Protein AF-A0A117M053-F1 (afdb_monomer_lite)

InterPro domains:
  IPR001789 Signal transduction response regulator, receiver domain [PF00072] (27-104)
  IPR001789 Signal transduction response regulator, receiver domain [PS50110] (26-104)
  IPR001789 Signal transduction response regulator, receiver domain [SM00448] (25-104)
  IPR011006 CheY-like superfamily [SSF52172] (26-103)
  IPR050595 Bacterial response regulator [PTHR44591] (23-103)

Radius of gyration: 13.18 Å; chains: 1; bounding box: 38×23×32 Å

pLDDT: mean 84.55, std 17.42, range [41.62, 97.94]

Foldseek 3Di:
DVVVVVVVVCLLVVVDDDDDDPQQAEEEEEALDVVVLVVVCVVVVVVRHHYDYDNDLVRCVVPDDPSHQEYEAEQDHDDDGRVNSVVVCVVVVNPRHYDYDDDD

Sequence (104 aa):
MLYICKEIGSIITGAQTNYNYDMEERILVVDDEKDICDILQFNLEQEGYIVDVAASAEEALAVLTDVHQLLILDVMMGGMSGFKMAETLRKNGNVIPIIFLTAK

Organism: NCBI:txid294710

Structure (mmCIF, N/CA/C/O backbone):
data_AF-A0A117M053-F1
#
_entry.id   AF-A0A117M053-F1
#
loop_
_atom_site.group_PDB
_atom_site.id
_atom_site.type_symbol
_atom_site.label_atom_id
_atom_site.label_alt_id
_atom_site.label_comp_id
_atom_site.label_asym_id
_atom_site.label_entity_id
_atom_site.label_seq_id
_atom_site.pdbx_PDB_ins_code
_atom_site.Cartn_x
_atom_site.Cartn_y
_atom_site.Cartn_z
_atom_site.occupancy
_atom_site.B_iso_or_equiv
_atom_site.auth_seq_id
_atom_site.auth_comp_id
_atom_site.auth_asym_id
_atom_site.auth_atom_id
_atom_site.pdbx_PDB_model_num
ATOM 1 N N . MET A 1 1 ? -1.070 9.382 12.915 1.00 55.62 1 MET A N 1
ATOM 2 C CA . MET A 1 1 ? -2.374 8.720 13.129 1.00 55.62 1 MET A CA 1
ATOM 3 C C . MET A 1 1 ? -3.565 9.634 12.860 1.00 55.62 1 MET A C 1
ATOM 5 O O . MET A 1 1 ? -4.033 9.592 11.738 1.00 55.62 1 MET A O 1
ATOM 9 N N . LEU A 1 2 ? -3.999 10.526 13.770 1.00 45.50 2 LEU A N 1
ATOM 10 C CA . LEU A 1 2 ? -5.233 11.326 13.574 1.00 45.50 2 LEU A CA 1
ATOM 11 C C . LEU A 1 2 ? -5.302 12.146 12.269 1.00 45.50 2 LEU A C 1
ATOM 13 O O . LEU A 1 2 ? -6.386 12.349 11.732 1.00 45.50 2 LEU A O 1
ATOM 17 N N . TYR A 1 3 ? -4.165 12.633 11.766 1.00 56.56 3 TYR A N 1
ATOM 18 C CA . TYR A 1 3 ? -4.117 13.356 10.489 1.00 56.56 3 TYR A CA 1
ATOM 19 C C . TYR A 1 3 ? -4.349 12.435 9.287 1.00 56.56 3 TYR A C 1
ATOM 21 O O . TYR A 1 3 ? -5.077 12.808 8.379 1.00 56.56 3 TYR A O 1
ATOM 29 N N . ILE A 1 4 ? -3.794 11.221 9.314 1.00 60.19 4 ILE A N 1
ATOM 30 C CA . ILE A 1 4 ? -3.921 10.255 8.218 1.00 60.19 4 ILE A CA 1
ATOM 31 C C . ILE A 1 4 ? -5.381 9.810 8.094 1.00 60.19 4 ILE A C 1
ATOM 33 O O . ILE A 1 4 ? -5.933 9.883 7.006 1.00 60.19 4 ILE A O 1
ATOM 37 N N . CYS A 1 5 ? -6.053 9.480 9.201 1.00 57.16 5 CYS A N 1
ATOM 38 C CA . CYS A 1 5 ? -7.458 9.057 9.160 1.00 57.16 5 CYS A CA 1
ATOM 39 C C . CYS A 1 5 ? -8.395 10.140 8.582 1.00 57.16 5 CYS A C 1
ATOM 41 O O . CYS A 1 5 ? -9.316 9.825 7.833 1.00 57.16 5 CYS A O 1
ATOM 43 N N . LYS A 1 6 ? -8.145 11.428 8.873 1.00 58.59 6 LYS A N 1
ATOM 44 C CA . LYS A 1 6 ? -8.923 12.543 8.295 1.00 58.59 6 LYS A CA 1
ATOM 45 C C . LYS A 1 6 ? -8.701 12.709 6.791 1.00 58.59 6 LYS A C 1
ATOM 47 O O . LYS A 1 6 ? -9.661 12.957 6.066 1.00 58.59 6 LYS A O 1
ATOM 52 N N . GLU A 1 7 ? -7.458 12.579 6.332 1.00 65.00 7 GLU A N 1
ATOM 53 C CA . GLU A 1 7 ? -7.131 12.642 4.903 1.00 65.00 7 GLU A CA 1
ATOM 54 C C . GLU A 1 7 ? -7.734 11.448 4.146 1.00 65.00 7 GLU A C 1
ATOM 56 O O . GLU A 1 7 ? -8.311 11.634 3.077 1.00 65.00 7 GLU A O 1
ATOM 61 N N . ILE A 1 8 ? -7.699 10.247 4.738 1.00 67.19 8 ILE A N 1
ATOM 62 C CA . ILE A 1 8 ? -8.303 9.027 4.181 1.00 67.19 8 ILE A CA 1
ATOM 63 C C . ILE A 1 8 ? -9.805 9.210 3.955 1.00 67.19 8 ILE A C 1
ATOM 65 O O . ILE A 1 8 ? -10.274 9.008 2.836 1.00 67.19 8 ILE A O 1
ATOM 69 N N . GLY A 1 9 ? -10.542 9.683 4.967 1.00 58.81 9 GLY A N 1
ATOM 70 C CA . GLY A 1 9 ? -11.981 9.918 4.832 1.00 58.81 9 GLY A CA 1
ATOM 71 C C . GLY A 1 9 ? -12.317 10.924 3.724 1.00 58.81 9 GLY A C 1
ATOM 72 O O . GLY A 1 9 ? -13.263 10.721 2.965 1.00 58.81 9 GLY A O 1
ATOM 73 N N . SER A 1 10 ? -11.510 11.980 3.568 1.00 62.12 10 SER A N 1
ATOM 74 C CA . SER A 1 10 ? -11.673 12.970 2.492 1.00 62.12 10 SER A CA 1
ATOM 75 C C . SER A 1 10 ? -11.377 12.388 1.102 1.00 62.12 10 SER A C 1
ATOM 77 O O . SER A 1 10 ? -12.093 12.685 0.147 1.00 62.12 10 SER A O 1
ATOM 79 N N . ILE A 1 11 ? -10.355 11.533 0.976 1.00 67.19 11 ILE A N 1
ATOM 80 C CA . ILE A 1 11 ? -9.965 10.889 -0.289 1.00 67.19 11 ILE A CA 1
ATOM 81 C C . ILE A 1 11 ? -11.013 9.865 -0.732 1.00 67.19 11 ILE A C 1
ATOM 83 O O . ILE A 1 11 ? -11.418 9.880 -1.896 1.00 67.19 11 ILE A O 1
ATOM 87 N N . ILE A 1 12 ? -11.483 9.019 0.187 1.00 65.88 12 ILE A N 1
ATOM 88 C CA . ILE A 1 12 ? -12.500 8.006 -0.112 1.00 65.88 12 ILE A CA 1
ATOM 89 C C . ILE A 1 12 ? -13.836 8.685 -0.443 1.00 65.88 12 ILE A C 1
ATOM 91 O O . ILE A 1 12 ? -14.441 8.386 -1.472 1.00 65.88 12 ILE A O 1
ATOM 95 N N . THR A 1 13 ? -14.245 9.694 0.335 1.00 61.12 13 THR A N 1
ATOM 96 C CA . THR A 1 13 ? -15.488 10.441 0.070 1.00 61.12 13 THR A CA 1
ATOM 97 C C . THR A 1 13 ? -15.392 11.294 -1.203 1.00 61.12 13 THR A C 1
ATOM 99 O O . THR A 1 13 ? -16.356 11.400 -1.954 1.00 61.12 13 THR A O 1
ATOM 102 N N . GLY A 1 14 ? -14.233 11.897 -1.487 1.00 52.53 14 GLY A N 1
ATOM 103 C CA . GLY A 1 14 ? -14.011 12.763 -2.650 1.00 52.53 14 GLY A CA 1
ATOM 104 C C . GLY A 1 14 ? -13.916 12.021 -3.987 1.00 52.53 14 GLY A C 1
ATOM 105 O O . GLY A 1 14 ? -14.164 12.618 -5.035 1.00 52.53 14 GLY A O 1
ATOM 106 N N . ALA A 1 15 ? -13.604 10.723 -3.964 1.00 55.59 15 ALA A N 1
ATOM 107 C CA . ALA A 1 15 ? -13.649 9.855 -5.140 1.00 55.59 15 ALA A CA 1
ATOM 108 C C . ALA A 1 15 ? -15.076 9.367 -5.481 1.00 55.59 15 ALA A C 1
ATOM 110 O O . ALA A 1 15 ? -15.294 8.849 -6.577 1.00 55.59 15 ALA A O 1
ATOM 111 N N . GLN A 1 16 ? -16.055 9.553 -4.584 1.00 48.53 16 GLN A N 1
ATOM 112 C CA . GLN A 1 16 ? -17.415 9.017 -4.698 1.00 48.53 16 GLN A CA 1
ATOM 113 C C . GLN A 1 16 ? -18.453 10.143 -4.864 1.00 48.53 16 GLN A C 1
ATOM 115 O O . GLN A 1 16 ? -18.698 10.946 -3.967 1.00 48.53 16 GLN A O 1
ATOM 120 N N . THR A 1 17 ? -19.138 10.189 -6.012 1.00 46.22 17 THR A N 1
ATOM 121 C CA . THR A 1 17 ? -20.380 10.971 -6.142 1.00 46.22 17 THR A CA 1
ATOM 122 C C . THR A 1 17 ? -21.558 10.087 -5.716 1.00 46.22 17 THR A C 1
ATOM 124 O O . THR A 1 17 ? -21.956 9.193 -6.449 1.00 46.22 17 THR A O 1
ATOM 127 N N . ASN A 1 18 ? -22.113 10.351 -4.526 1.00 53.09 18 ASN A N 1
ATOM 128 C CA . ASN A 1 18 ? -23.392 9.834 -4.004 1.00 53.09 18 ASN A CA 1
ATOM 129 C C . ASN A 1 18 ? -23.613 8.301 -4.035 1.00 53.09 18 ASN A C 1
ATOM 131 O O . ASN A 1 18 ? -24.376 7.859 -4.884 1.00 53.09 18 ASN A O 1
ATOM 135 N N . TYR A 1 19 ? -23.113 7.508 -3.072 1.00 44.53 19 TYR A N 1
ATOM 136 C CA . TYR A 1 19 ? -23.682 6.173 -2.767 1.00 44.53 19 TYR A CA 1
ATOM 137 C C . TYR A 1 19 ? -23.497 5.737 -1.298 1.00 44.53 19 TYR A C 1
ATOM 139 O O . TYR A 1 19 ? -22.690 6.297 -0.565 1.00 44.53 19 TYR A O 1
ATOM 147 N N . ASN A 1 20 ? -24.341 4.782 -0.888 1.00 41.62 20 ASN A N 1
ATOM 148 C CA . ASN A 1 20 ? -24.639 4.336 0.479 1.00 41.62 20 ASN A CA 1
ATOM 149 C C . ASN A 1 20 ? -23.455 3.721 1.256 1.00 41.62 20 ASN A C 1
ATOM 151 O O . ASN A 1 20 ? -22.601 3.039 0.697 1.00 41.62 20 ASN A O 1
ATOM 155 N N . TYR A 1 21 ? -23.504 3.928 2.573 1.00 46.91 21 TYR A N 1
ATOM 156 C CA . TYR A 1 21 ? -22.492 3.691 3.611 1.00 46.91 21 TYR A CA 1
ATOM 157 C C . TYR A 1 21 ? -22.351 2.209 4.039 1.00 46.91 21 TYR A C 1
ATOM 159 O O . TYR A 1 21 ? -22.452 1.915 5.223 1.00 46.91 21 TYR A O 1
ATOM 167 N N . ASP A 1 22 ? -22.177 1.275 3.095 1.00 47.34 22 ASP A N 1
ATOM 168 C CA . ASP A 1 22 ? -22.137 -0.178 3.397 1.00 47.34 22 ASP A CA 1
ATOM 169 C C . ASP A 1 22 ? -21.078 -0.983 2.606 1.00 47.34 22 ASP A C 1
ATOM 171 O O . ASP A 1 22 ? -21.126 -2.213 2.578 1.00 47.34 22 ASP A O 1
ATOM 175 N N . MET A 1 23 ? -20.104 -0.342 1.950 1.00 51.31 23 MET A N 1
ATOM 176 C CA . MET A 1 23 ? -18.923 -1.068 1.457 1.00 51.31 23 MET A CA 1
ATOM 177 C C . MET A 1 23 ? -17.832 -0.971 2.512 1.00 51.31 23 MET A C 1
ATOM 179 O O . MET A 1 23 ? -17.331 0.118 2.758 1.00 51.31 23 MET A O 1
ATOM 183 N N . GLU A 1 24 ? -17.474 -2.098 3.126 1.00 58.19 24 GLU A N 1
ATOM 184 C CA . GLU A 1 24 ? -16.319 -2.191 4.018 1.00 58.19 24 GLU A CA 1
ATOM 185 C C . GLU A 1 24 ? -15.092 -1.610 3.297 1.00 58.19 24 GLU A C 1
ATOM 187 O O . GLU A 1 24 ? -14.603 -2.161 2.306 1.00 58.19 24 GLU A O 1
ATOM 192 N N . GLU A 1 25 ? -14.655 -0.432 3.738 1.00 82.81 25 GLU A N 1
ATOM 193 C CA . GLU A 1 25 ? -13.605 0.333 3.078 1.00 82.81 25 GLU A CA 1
ATOM 194 C C . GLU A 1 25 ? -12.273 -0.399 3.275 1.00 82.81 25 GLU A C 1
ATOM 196 O O . GLU A 1 25 ? -11.638 -0.314 4.327 1.00 82.81 25 GLU A O 1
ATOM 201 N N . ARG A 1 26 ? -11.896 -1.207 2.273 1.00 94.44 26 ARG A N 1
ATOM 202 C CA . ARG A 1 26 ? -10.693 -2.038 2.309 1.00 94.44 26 ARG A CA 1
ATOM 203 C C . ARG A 1 26 ? -9.470 -1.250 1.846 1.00 94.44 26 ARG A C 1
ATOM 205 O O . ARG A 1 26 ? -9.434 -0.736 0.723 1.00 94.44 26 ARG A O 1
ATOM 212 N N . ILE A 1 27 ? -8.463 -1.185 2.707 1.00 96.00 27 ILE A N 1
ATOM 213 C CA . ILE A 1 27 ? -7.204 -0.467 2.509 1.00 96.00 27 ILE A CA 1
ATOM 214 C C . ILE A 1 27 ? -6.072 -1.489 2.414 1.00 96.00 27 ILE A C 1
ATOM 216 O O . ILE A 1 27 ? -6.012 -2.417 3.215 1.00 96.00 27 ILE A O 1
ATOM 220 N N . LEU A 1 28 ? -5.162 -1.306 1.457 1.00 97.69 28 LEU A N 1
ATOM 221 C CA . LEU A 1 28 ? -3.899 -2.044 1.422 1.00 97.69 28 LEU A CA 1
ATOM 222 C C . LEU A 1 28 ? -2.787 -1.161 1.991 1.00 97.69 28 LEU A C 1
ATOM 224 O O . LEU A 1 28 ? -2.539 -0.070 1.472 1.00 97.69 28 LEU A O 1
ATOM 228 N N . VAL A 1 29 ? -2.122 -1.627 3.044 1.00 97.56 29 VAL A N 1
ATOM 229 C CA . VAL A 1 29 ? -0.921 -0.998 3.610 1.00 97.56 29 VAL A CA 1
ATOM 230 C C . VAL A 1 29 ? 0.309 -1.740 3.102 1.00 97.56 29 VAL A C 1
ATOM 232 O O . VAL A 1 29 ? 0.363 -2.966 3.163 1.00 97.56 29 VAL A O 1
ATOM 235 N N . VAL A 1 30 ? 1.292 -1.001 2.592 1.00 97.12 30 VAL A N 1
ATOM 236 C CA . VAL A 1 30 ? 2.519 -1.560 2.024 1.00 97.12 30 VAL A CA 1
ATOM 237 C C . VAL A 1 30 ? 3.730 -0.863 2.624 1.00 97.12 30 VAL A C 1
ATOM 239 O O . VAL A 1 30 ? 3.948 0.322 2.368 1.00 97.12 30 VAL A O 1
ATOM 242 N N . ASP A 1 31 ? 4.493 -1.609 3.412 1.00 96.00 31 ASP A N 1
ATOM 243 C CA . ASP A 1 31 ? 5.695 -1.151 4.111 1.00 96.00 31 ASP A CA 1
ATOM 244 C C . ASP A 1 31 ? 6.548 -2.386 4.461 1.00 96.00 31 ASP A C 1
ATOM 246 O O . ASP A 1 31 ? 5.995 -3.408 4.874 1.00 96.00 31 ASP A O 1
ATOM 250 N N . ASP A 1 32 ? 7.870 -2.345 4.271 1.00 95.06 32 ASP A N 1
ATOM 251 C CA . ASP A 1 32 ? 8.753 -3.473 4.605 1.00 95.06 32 ASP A CA 1
ATOM 252 C C . ASP A 1 32 ? 9.080 -3.558 6.108 1.00 95.06 32 ASP A C 1
ATOM 254 O O . ASP A 1 32 ? 9.573 -4.586 6.590 1.00 95.06 32 ASP A O 1
ATOM 258 N N . GLU A 1 33 ? 8.730 -2.531 6.885 1.00 95.00 33 GLU A N 1
ATOM 259 C CA . GLU A 1 33 ? 8.798 -2.533 8.339 1.00 95.00 33 GLU A CA 1
ATOM 260 C C . GLU A 1 33 ? 7.504 -3.092 8.954 1.00 95.00 33 GLU A C 1
ATOM 262 O O . GLU A 1 33 ? 6.479 -2.415 9.092 1.00 95.00 33 GLU A O 1
ATOM 267 N N . LYS A 1 34 ? 7.563 -4.350 9.412 1.00 93.94 34 LYS A N 1
ATOM 268 C CA . LYS A 1 34 ? 6.417 -5.046 10.026 1.00 93.94 34 LYS A CA 1
ATOM 269 C C . LYS A 1 34 ? 5.762 -4.248 11.162 1.00 93.94 34 LYS A C 1
ATOM 271 O O . LYS A 1 34 ? 4.538 -4.216 11.257 1.00 93.94 34 LYS A O 1
ATOM 276 N N . ASP A 1 35 ? 6.560 -3.605 12.010 1.00 94.50 35 ASP A N 1
ATOM 277 C CA . ASP A 1 35 ? 6.045 -2.833 13.145 1.00 94.50 35 ASP A CA 1
ATOM 278 C C . ASP A 1 35 ? 5.179 -1.650 12.675 1.00 94.50 35 ASP A C 1
ATOM 280 O O . ASP A 1 35 ? 4.167 -1.335 13.305 1.00 94.50 35 ASP A O 1
ATOM 284 N N . ILE A 1 36 ? 5.526 -1.022 11.544 1.00 92.44 36 ILE A N 1
ATOM 285 C CA . ILE A 1 36 ? 4.732 0.057 10.943 1.00 92.44 36 ILE A CA 1
ATOM 286 C C . ILE A 1 36 ? 3.421 -0.503 10.387 1.00 92.44 36 ILE A C 1
ATOM 288 O O . ILE A 1 36 ? 2.358 0.057 10.674 1.00 92.44 36 ILE A O 1
ATOM 292 N N . CYS A 1 37 ? 3.475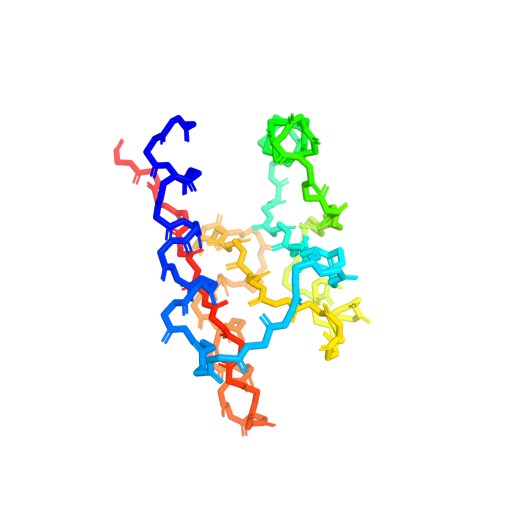 -1.625 9.663 1.00 95.00 37 CYS A N 1
ATOM 293 C CA . CYS A 1 37 ? 2.282 -2.318 9.173 1.00 95.00 37 CYS A CA 1
ATOM 294 C C . CYS A 1 37 ? 1.314 -2.665 10.311 1.00 95.00 37 CYS A C 1
ATOM 296 O O . CYS A 1 37 ? 0.139 -2.310 10.233 1.00 95.00 37 CYS A O 1
ATOM 298 N N . ASP A 1 38 ? 1.805 -3.287 11.387 1.00 94.94 38 ASP A N 1
ATOM 299 C CA . ASP A 1 38 ? 0.991 -3.696 12.538 1.00 94.94 38 ASP A CA 1
ATOM 300 C C . ASP A 1 38 ? 0.313 -2.483 13.202 1.00 94.94 38 ASP A C 1
ATOM 302 O O . ASP A 1 38 ? -0.872 -2.521 13.544 1.00 94.94 38 ASP A O 1
ATOM 306 N N . ILE A 1 39 ? 1.050 -1.378 13.368 1.00 94.88 39 ILE A N 1
ATOM 307 C CA . ILE A 1 39 ? 0.519 -0.141 13.947 1.00 94.88 39 ILE A CA 1
ATOM 308 C C . ILE A 1 39 ? -0.552 0.468 13.036 1.00 94.88 39 ILE A C 1
ATOM 310 O O . ILE A 1 39 ? -1.605 0.884 13.525 1.00 94.88 39 ILE A O 1
ATOM 314 N N . LEU A 1 40 ? -0.303 0.571 11.730 1.00 94.25 40 LEU A N 1
ATOM 315 C CA . LEU A 1 40 ? -1.261 1.153 10.789 1.00 94.25 40 LEU A CA 1
ATOM 316 C C . LEU A 1 40 ? -2.521 0.300 10.679 1.00 94.25 40 LEU A C 1
ATOM 318 O O . LEU A 1 40 ? -3.616 0.852 10.781 1.00 94.25 40 LEU A O 1
ATOM 322 N N . GLN A 1 41 ? -2.366 -1.019 10.555 1.00 95.81 41 GLN A N 1
ATOM 323 C CA . GLN A 1 41 ? -3.468 -1.972 10.549 1.00 95.81 41 GLN A CA 1
ATOM 324 C C . GLN A 1 41 ? -4.339 -1.799 11.788 1.00 95.81 41 GLN A C 1
ATOM 326 O O . GLN A 1 41 ? -5.520 -1.491 11.653 1.00 95.81 41 GLN A O 1
ATOM 331 N N . PHE A 1 42 ? -3.750 -1.879 12.984 1.00 95.38 42 PHE A N 1
ATOM 332 C CA . PHE A 1 42 ? -4.498 -1.737 14.231 1.00 95.38 42 PHE A CA 1
ATOM 333 C C . PHE A 1 42 ? -5.281 -0.419 14.294 1.00 95.38 42 PHE A C 1
ATOM 335 O O . PHE A 1 42 ? -6.450 -0.402 14.667 1.00 95.38 42 PHE A O 1
ATOM 342 N N . ASN A 1 43 ? -4.657 0.705 13.928 1.00 92.56 43 ASN A N 1
ATOM 343 C CA . ASN A 1 43 ? -5.323 2.005 14.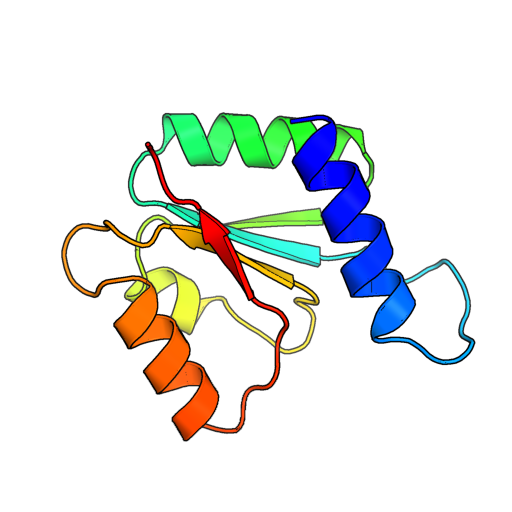016 1.00 92.56 43 ASN A CA 1
ATOM 344 C C . ASN A 1 43 ? -6.436 2.182 12.978 1.00 92.56 43 ASN A C 1
ATOM 346 O O . ASN A 1 43 ? -7.438 2.816 13.287 1.00 92.56 43 ASN A O 1
ATOM 350 N N . LEU A 1 44 ? -6.271 1.656 11.766 1.00 92.06 44 LEU A N 1
ATOM 351 C CA . LEU A 1 44 ? -7.288 1.734 10.717 1.00 92.06 44 LEU A CA 1
ATOM 352 C C . LEU A 1 44 ? -8.453 0.776 11.006 1.00 92.06 44 LEU A C 1
ATOM 354 O O . LEU A 1 44 ? -9.609 1.168 10.898 1.00 92.06 44 LEU A O 1
ATOM 358 N N . GLU A 1 45 ? -8.183 -0.440 11.472 1.00 93.31 45 GLU A N 1
ATOM 359 C CA . GLU A 1 45 ? -9.236 -1.376 11.887 1.00 93.31 45 GLU A CA 1
ATOM 360 C C . GLU A 1 45 ? -10.080 -0.809 13.040 1.00 93.31 45 GLU A C 1
ATOM 362 O O . GLU A 1 45 ? -11.304 -0.935 13.040 1.00 93.31 45 GLU A O 1
ATOM 367 N N . GLN A 1 46 ? -9.455 -0.094 13.982 1.00 90.56 46 GLN A N 1
ATOM 368 C CA . GLN A 1 46 ? -10.159 0.605 15.064 1.00 90.56 46 GLN A CA 1
ATOM 369 C C . GLN A 1 46 ? -11.089 1.729 14.577 1.00 90.56 46 GLN A C 1
ATOM 371 O O . GLN A 1 46 ? -12.034 2.083 15.283 1.00 90.56 46 GLN A O 1
ATOM 376 N N . GLU A 1 47 ? -10.848 2.275 13.384 1.00 86.38 47 GLU A N 1
ATOM 377 C CA . GLU A 1 47 ? -11.709 3.268 12.726 1.00 86.38 47 GLU A CA 1
ATOM 378 C C . GLU A 1 47 ? -12.768 2.613 11.811 1.00 86.38 47 GLU A C 1
ATOM 380 O O . GLU A 1 47 ? -13.576 3.316 11.208 1.00 86.38 47 GLU A O 1
ATOM 385 N N . GLY A 1 48 ? -12.806 1.275 11.737 1.00 88.69 48 GLY A N 1
ATOM 386 C CA . GLY A 1 48 ? -13.820 0.505 11.008 1.00 88.69 48 GLY A CA 1
ATOM 387 C C . GLY A 1 48 ? -13.435 0.088 9.586 1.00 88.69 48 GLY A C 1
ATOM 388 O O . GLY A 1 48 ? -14.286 -0.432 8.866 1.00 88.69 48 GLY A O 1
ATOM 389 N N . TYR A 1 49 ? -12.181 0.295 9.176 1.00 92.00 49 TYR A N 1
ATOM 390 C CA . TYR A 1 49 ? -11.676 -0.154 7.876 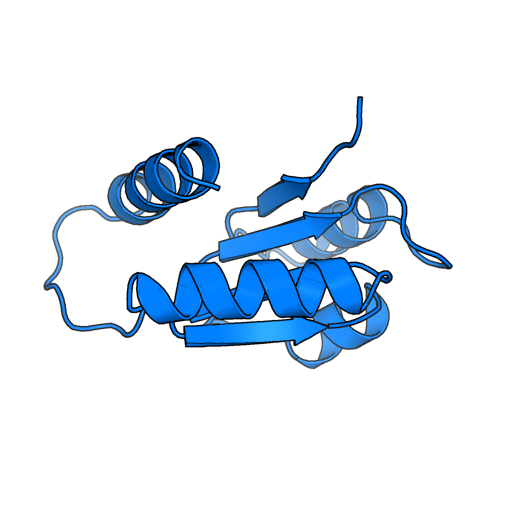1.00 92.00 49 TYR A CA 1
ATOM 391 C C . TYR A 1 49 ? -11.307 -1.641 7.902 1.00 92.00 49 TYR A C 1
ATOM 393 O O . TYR A 1 49 ? -10.913 -2.178 8.936 1.00 92.00 49 TYR A O 1
ATOM 401 N N . ILE A 1 50 ? -11.349 -2.294 6.739 1.00 95.25 50 ILE A N 1
ATOM 402 C CA . ILE A 1 50 ? -10.685 -3.591 6.555 1.00 95.25 50 ILE A CA 1
ATOM 403 C C . ILE A 1 50 ? -9.287 -3.329 6.026 1.00 95.25 50 ILE A C 1
ATOM 405 O O . ILE A 1 50 ? -9.124 -2.573 5.072 1.00 95.25 50 ILE A O 1
ATOM 409 N N . VAL A 1 51 ? -8.276 -3.956 6.615 1.00 96.25 51 VAL A N 1
ATOM 410 C CA . VAL A 1 51 ? -6.892 -3.695 6.231 1.00 96.25 51 VAL A CA 1
ATOM 411 C C . VAL A 1 51 ? -6.207 -4.985 5.831 1.00 96.25 51 VAL A C 1
ATOM 413 O O . VAL A 1 51 ? -6.106 -5.918 6.622 1.00 96.25 51 VAL A O 1
ATOM 416 N N . ASP A 1 52 ? -5.710 -5.005 4.601 1.00 97.94 52 ASP A N 1
ATOM 417 C CA . ASP A 1 52 ? -4.722 -5.979 4.165 1.00 97.94 52 ASP A CA 1
ATOM 418 C C . ASP A 1 52 ? -3.331 -5.331 4.250 1.00 97.94 52 ASP A C 1
ATOM 420 O O . ASP A 1 52 ? -3.179 -4.115 4.081 1.00 97.94 52 ASP A O 1
ATOM 424 N N . VAL A 1 53 ? -2.304 -6.137 4.517 1.00 97.62 53 VAL A N 1
ATOM 425 C CA . VAL A 1 53 ? -0.910 -5.686 4.630 1.00 97.62 53 VAL A CA 1
ATOM 426 C C . VAL A 1 53 ? -0.026 -6.447 3.647 1.00 97.62 53 VAL A C 1
ATOM 428 O O . VAL A 1 53 ? -0.271 -7.621 3.372 1.00 97.62 53 VAL A O 1
ATOM 431 N N . ALA A 1 54 ? 1.007 -5.787 3.133 1.00 97.62 54 ALA A N 1
ATOM 432 C CA . ALA A 1 54 ? 2.039 -6.398 2.306 1.00 97.62 54 ALA A CA 1
ATOM 433 C C . ALA A 1 54 ? 3.419 -5.840 2.678 1.00 97.62 54 ALA A C 1
ATOM 435 O O . ALA A 1 54 ? 3.583 -4.632 2.825 1.00 97.62 54 ALA A O 1
ATOM 436 N N . ALA A 1 55 ? 4.422 -6.713 2.775 1.00 96.06 55 ALA A N 1
ATOM 437 C CA . ALA A 1 55 ? 5.782 -6.358 3.190 1.00 96.06 55 ALA A CA 1
ATOM 438 C C . ALA A 1 55 ? 6.714 -6.008 2.015 1.00 96.06 55 ALA A C 1
ATOM 440 O O . ALA A 1 55 ? 7.925 -5.870 2.180 1.00 96.06 55 ALA A O 1
ATOM 441 N N . SER A 1 56 ? 6.179 -5.952 0.793 1.00 96.12 56 SER A N 1
ATOM 442 C CA . SER A 1 56 ? 6.925 -5.604 -0.417 1.00 96.12 56 SER A CA 1
ATOM 443 C C . SER A 1 56 ? 5.988 -5.152 -1.531 1.00 96.12 56 SER A C 1
ATOM 445 O O . SER A 1 56 ? 4.802 -5.495 -1.549 1.00 96.12 56 SER A O 1
ATOM 447 N N . ALA A 1 57 ? 6.530 -4.438 -2.518 1.00 96.00 57 ALA A N 1
ATOM 448 C CA . ALA A 1 57 ? 5.777 -4.071 -3.712 1.00 96.00 57 ALA A CA 1
ATOM 449 C C . ALA A 1 57 ? 5.308 -5.301 -4.508 1.00 96.00 57 ALA A C 1
ATOM 451 O O . ALA A 1 57 ? 4.217 -5.294 -5.072 1.00 96.00 57 ALA A O 1
ATOM 452 N N . GLU A 1 58 ? 6.114 -6.361 -4.568 1.00 95.75 58 GLU A N 1
ATOM 453 C CA . GLU A 1 58 ? 5.787 -7.603 -5.266 1.00 95.75 58 GLU A CA 1
ATOM 454 C C . GLU A 1 58 ? 4.601 -8.325 -4.621 1.00 95.75 58 GLU A C 1
ATOM 456 O O . GLU A 1 58 ? 3.684 -8.750 -5.325 1.00 95.75 58 GLU A O 1
ATOM 461 N N . GLU A 1 59 ? 4.597 -8.431 -3.291 1.00 97.25 59 GLU A N 1
ATOM 462 C CA . GLU A 1 59 ? 3.468 -8.980 -2.540 1.00 97.25 59 GLU A CA 1
ATOM 463 C C . GLU A 1 59 ? 2.224 -8.114 -2.728 1.00 97.25 59 GLU A C 1
ATOM 465 O O . GLU A 1 59 ? 1.158 -8.628 -3.066 1.00 97.25 59 GLU A O 1
ATOM 470 N N . ALA A 1 60 ? 2.376 -6.793 -2.614 1.00 97.12 60 ALA A N 1
ATOM 471 C CA . ALA A 1 60 ? 1.279 -5.858 -2.790 1.00 97.12 60 ALA A CA 1
ATOM 472 C C . ALA A 1 60 ? 0.646 -5.976 -4.185 1.00 97.12 60 ALA A C 1
ATOM 474 O O . ALA A 1 60 ? -0.572 -6.025 -4.305 1.00 97.12 60 ALA A O 1
ATOM 475 N N . LEU A 1 61 ? 1.449 -6.094 -5.247 1.00 95.69 61 LEU A N 1
ATOM 476 C CA . LEU A 1 61 ? 0.954 -6.312 -6.611 1.00 95.69 61 LEU A CA 1
ATOM 477 C C . LEU A 1 61 ? 0.238 -7.661 -6.791 1.00 95.69 61 LEU A C 1
ATOM 479 O O . LEU A 1 61 ? -0.596 -7.774 -7.687 1.00 95.69 61 LEU A O 1
ATOM 483 N N . ALA A 1 62 ? 0.557 -8.672 -5.979 1.00 96.50 62 ALA A N 1
ATOM 484 C CA . ALA A 1 62 ? -0.081 -9.986 -6.036 1.00 96.50 62 ALA A CA 1
ATOM 485 C C . ALA A 1 62 ? -1.432 -10.032 -5.304 1.00 96.50 62 ALA A C 1
ATOM 487 O O . ALA A 1 62 ? -2.319 -10.778 -5.721 1.00 96.50 62 ALA A O 1
ATOM 488 N N . VAL A 1 63 ? -1.589 -9.255 -4.226 1.00 96.38 63 VAL A N 1
ATOM 489 C CA . VAL A 1 63 ? -2.815 -9.229 -3.402 1.00 96.38 63 VAL A CA 1
ATOM 490 C C . VAL A 1 63 ? -3.764 -8.085 -3.762 1.00 96.38 63 VAL A C 1
ATOM 492 O O . VAL A 1 63 ? -4.958 -8.159 -3.466 1.00 96.38 63 VAL A O 1
ATOM 495 N N . LEU A 1 64 ? -3.262 -7.038 -4.426 1.00 96.25 64 LEU A N 1
ATOM 496 C CA . LEU A 1 64 ? -4.070 -5.904 -4.853 1.00 96.25 64 LEU A CA 1
ATOM 497 C C . LEU A 1 64 ? -5.147 -6.348 -5.849 1.00 96.25 64 LEU A C 1
ATOM 499 O O . LEU A 1 64 ? -4.887 -6.986 -6.867 1.00 96.25 64 LEU A O 1
ATOM 503 N N . THR A 1 65 ? -6.374 -5.939 -5.562 1.00 94.06 65 THR A N 1
ATOM 504 C CA . THR A 1 65 ? -7.580 -6.241 -6.341 1.00 94.06 65 THR A CA 1
ATOM 505 C C . THR A 1 65 ? -8.526 -5.045 -6.317 1.00 94.06 65 THR A C 1
ATOM 507 O O . THR A 1 65 ? -8.361 -4.147 -5.492 1.00 94.06 65 THR A O 1
ATOM 510 N N . ASP A 1 66 ? -9.554 -5.056 -7.166 1.00 90.50 66 ASP A N 1
ATOM 511 C CA . ASP A 1 66 ? -10.516 -3.950 -7.307 1.00 90.50 66 ASP A CA 1
ATOM 512 C C . ASP A 1 66 ? -11.378 -3.687 -6.056 1.00 90.50 66 ASP A C 1
ATOM 514 O O . ASP A 1 66 ? -12.068 -2.673 -5.994 1.00 90.50 66 ASP A O 1
ATOM 518 N N . VAL A 1 67 ? -11.346 -4.571 -5.048 1.00 92.56 67 VAL A N 1
ATOM 519 C CA . VAL A 1 67 ? -12.012 -4.315 -3.756 1.00 92.56 67 VAL A CA 1
ATOM 520 C C . VAL A 1 67 ? -11.245 -3.324 -2.880 1.00 92.56 67 VAL A C 1
ATOM 522 O O . VAL A 1 67 ? -11.815 -2.778 -1.939 1.00 92.56 67 VAL A O 1
ATOM 525 N N . HIS A 1 68 ? -9.963 -3.089 -3.170 1.00 94.75 68 HIS A N 1
ATOM 526 C CA . HIS A 1 68 ? -9.154 -2.119 -2.447 1.00 94.75 68 HIS A CA 1
ATOM 527 C C . HIS A 1 68 ? -9.460 -0.714 -2.949 1.00 94.75 68 HIS A C 1
ATOM 529 O O . HIS A 1 68 ? -9.359 -0.424 -4.141 1.00 94.75 68 HIS A O 1
ATOM 535 N N . GLN A 1 69 ? -9.795 0.174 -2.022 1.00 94.12 69 GLN A N 1
ATOM 536 C CA . GLN A 1 69 ? -10.209 1.541 -2.342 1.00 94.12 69 GLN A CA 1
ATOM 537 C C . GLN A 1 69 ? -9.090 2.557 -2.109 1.00 94.12 69 GLN A C 1
ATOM 539 O O . GLN A 1 69 ? -9.146 3.677 -2.614 1.00 94.12 69 GLN A O 1
ATOM 544 N N . LEU A 1 70 ? -8.054 2.161 -1.369 1.00 94.75 70 LEU A N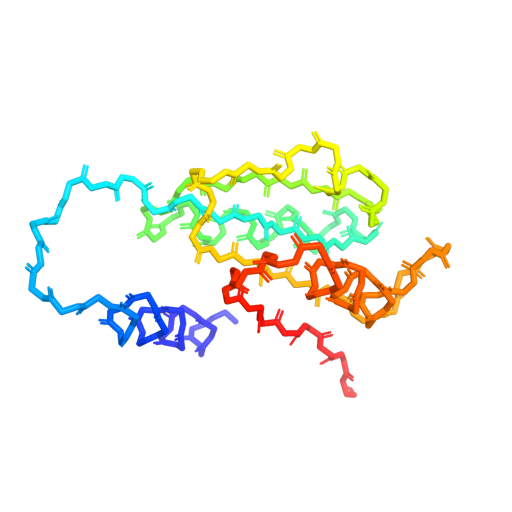 1
ATOM 545 C CA . LEU A 1 70 ? -6.909 2.995 -1.052 1.00 94.75 70 LEU A CA 1
ATOM 546 C C . LEU A 1 70 ? -5.655 2.142 -0.860 1.00 94.75 70 LEU A C 1
ATOM 548 O O . LEU A 1 70 ? -5.696 1.087 -0.227 1.00 94.75 70 LEU A O 1
ATOM 552 N N . LEU A 1 71 ? -4.536 2.656 -1.363 1.00 95.94 71 LEU A N 1
ATOM 553 C CA . LEU A 1 71 ? -3.200 2.155 -1.079 1.00 95.94 71 LEU A CA 1
ATOM 554 C C . LEU A 1 71 ? -2.456 3.146 -0.175 1.00 95.94 71 LEU A C 1
ATOM 556 O O . LEU A 1 71 ? -2.305 4.317 -0.529 1.00 95.94 71 LEU A O 1
ATOM 560 N N . ILE A 1 72 ? -1.959 2.675 0.963 1.00 96.31 72 ILE A N 1
ATOM 561 C CA . ILE A 1 72 ? -0.980 3.390 1.784 1.00 96.31 72 ILE A CA 1
ATOM 562 C C . ILE A 1 72 ? 0.374 2.753 1.492 1.00 96.31 72 ILE A C 1
ATOM 564 O O . ILE A 1 72 ? 0.547 1.562 1.723 1.00 96.31 72 ILE A O 1
ATOM 568 N N . LEU A 1 73 ? 1.302 3.525 0.934 1.00 96.56 73 LEU A N 1
ATOM 569 C CA . LEU A 1 73 ? 2.515 2.994 0.321 1.00 96.56 73 LEU A CA 1
ATOM 570 C C . LEU A 1 73 ? 3.756 3.706 0.841 1.00 96.56 73 LEU A C 1
ATOM 572 O O . LEU A 1 73 ? 3.913 4.908 0.613 1.00 96.56 73 LEU A O 1
ATOM 576 N N . ASP A 1 74 ? 4.662 2.967 1.470 1.00 95.19 74 ASP A N 1
ATOM 577 C CA . ASP A 1 74 ? 5.989 3.486 1.765 1.00 95.19 74 ASP A CA 1
ATOM 578 C C . ASP A 1 74 ? 6.820 3.695 0.491 1.00 95.19 74 ASP A C 1
ATOM 580 O O . ASP A 1 74 ? 6.730 2.971 -0.507 1.00 95.19 74 ASP A O 1
ATOM 584 N N . VAL A 1 75 ? 7.617 4.758 0.504 1.00 93.06 75 VAL A N 1
ATOM 585 C CA . VAL A 1 75 ? 8.487 5.127 -0.612 1.00 93.06 75 VAL A CA 1
ATOM 586 C C . VAL A 1 75 ? 9.786 4.318 -0.606 1.00 93.06 75 VAL A C 1
ATOM 588 O O . VAL A 1 75 ? 10.308 4.005 -1.684 1.00 93.06 75 VAL A O 1
ATOM 591 N N . MET A 1 76 ? 10.308 4.000 0.576 1.00 90.44 76 MET A N 1
ATOM 592 C CA . MET A 1 76 ? 11.673 3.552 0.844 1.00 90.44 76 MET A CA 1
ATOM 593 C C . MET A 1 76 ? 11.755 2.065 1.221 1.00 90.44 76 MET A C 1
ATOM 595 O O . MET A 1 76 ? 12.482 1.705 2.136 1.00 90.44 76 MET A O 1
ATOM 599 N N . MET A 1 77 ? 11.119 1.193 0.441 1.00 91.75 77 MET A N 1
ATOM 600 C CA . MET A 1 77 ? 11.189 -0.256 0.667 1.00 91.75 77 MET A CA 1
ATOM 601 C C . MET A 1 77 ? 12.433 -0.926 0.064 1.00 91.75 77 MET A C 1
ATOM 603 O O . MET A 1 77 ? 12.949 -0.526 -0.991 1.00 91.75 77 MET A O 1
ATOM 607 N N . GLY A 1 78 ? 12.861 -2.029 0.681 1.00 87.69 78 GLY A N 1
ATOM 608 C CA . GLY A 1 78 ? 13.823 -2.967 0.111 1.00 87.69 78 GLY A CA 1
ATOM 609 C C . GLY A 1 78 ? 13.322 -3.618 -1.187 1.00 87.69 78 GLY A C 1
ATOM 610 O O . GLY A 1 78 ? 12.283 -4.267 -1.222 1.00 87.69 78 GLY A O 1
ATOM 611 N N . GLY A 1 79 ? 14.094 -3.493 -2.272 1.00 91.88 79 GLY A N 1
ATOM 612 C CA . GLY A 1 79 ? 13.740 -4.058 -3.580 1.00 91.88 79 GLY A CA 1
ATOM 613 C C . GLY A 1 79 ? 13.101 -3.027 -4.510 1.00 91.88 79 GLY A C 1
ATOM 614 O O . GLY A 1 79 ? 13.780 -2.103 -4.969 1.00 91.88 79 GLY A O 1
ATOM 615 N N . MET A 1 80 ? 11.827 -3.210 -4.869 1.00 92.81 80 MET A N 1
ATOM 616 C CA . MET A 1 80 ? 11.090 -2.233 -5.673 1.00 92.81 80 MET A CA 1
ATOM 617 C C . MET A 1 80 ? 10.566 -1.098 -4.784 1.00 92.81 80 MET A C 1
ATOM 619 O O . MET A 1 80 ? 9.771 -1.321 -3.880 1.00 92.81 80 MET A O 1
ATOM 623 N N . SER A 1 81 ? 10.962 0.140 -5.095 1.00 94.69 81 SER A N 1
ATOM 624 C CA . SER A 1 81 ? 10.470 1.322 -4.378 1.00 94.69 81 SER A CA 1
ATOM 625 C C . SER A 1 81 ? 8.974 1.562 -4.596 1.00 94.69 81 SER A C 1
ATOM 627 O O . SER A 1 81 ? 8.431 1.253 -5.666 1.00 94.69 81 SER A O 1
ATOM 629 N N . GLY A 1 82 ? 8.325 2.230 -3.638 1.00 93.75 82 GLY A N 1
ATOM 630 C CA . GLY A 1 82 ? 6.911 2.599 -3.748 1.00 93.75 82 GLY A CA 1
ATOM 631 C C . GLY A 1 82 ? 6.602 3.447 -4.984 1.00 93.75 82 GLY A C 1
ATOM 632 O O . GLY A 1 82 ? 5.593 3.243 -5.658 1.00 93.75 82 GLY A O 1
ATOM 633 N N . PHE A 1 83 ? 7.512 4.339 -5.392 1.00 95.50 83 PHE A N 1
ATOM 634 C CA . PHE A 1 83 ? 7.331 5.099 -6.635 1.00 95.50 83 PHE A CA 1
ATOM 635 C C . PHE A 1 83 ? 7.287 4.210 -7.880 1.00 95.50 83 PHE A C 1
ATOM 637 O O . PHE A 1 83 ? 6.469 4.440 -8.771 1.00 95.50 83 PHE A O 1
ATOM 644 N N . LYS A 1 84 ? 8.139 3.183 -7.948 1.00 96.50 84 LYS A N 1
ATOM 645 C CA . LYS A 1 84 ? 8.172 2.260 -9.086 1.00 96.50 84 LYS A CA 1
ATOM 646 C C . LYS A 1 84 ? 6.945 1.347 -9.101 1.00 96.50 84 LYS A C 1
ATOM 648 O O . LYS A 1 84 ? 6.412 1.056 -10.175 1.00 96.50 84 LYS A O 1
ATOM 653 N N . MET A 1 85 ? 6.457 0.947 -7.928 1.00 96.31 85 MET A N 1
ATOM 654 C CA . MET A 1 85 ? 5.181 0.244 -7.801 1.00 96.31 85 MET A CA 1
ATOM 655 C C . MET A 1 85 ? 4.022 1.109 -8.316 1.00 96.31 85 MET A C 1
ATOM 657 O O . MET A 1 85 ? 3.267 0.671 -9.183 1.00 96.31 85 MET A O 1
ATOM 661 N N . ALA A 1 86 ? 3.923 2.361 -7.860 1.00 96.75 86 ALA A N 1
ATOM 662 C CA . ALA A 1 86 ? 2.895 3.297 -8.306 1.00 96.75 86 ALA A CA 1
ATOM 663 C C . ALA A 1 86 ? 2.957 3.545 -9.823 1.00 96.75 86 ALA A C 1
ATOM 665 O O . ALA A 1 86 ? 1.929 3.525 -10.498 1.00 96.75 86 ALA A O 1
ATOM 666 N N . GLU A 1 87 ? 4.156 3.715 -10.389 1.00 96.81 87 GLU A N 1
ATOM 667 C CA . GLU A 1 87 ? 4.344 3.837 -11.838 1.00 96.81 87 GLU A CA 1
ATOM 668 C C . GLU A 1 87 ? 3.828 2.592 -12.582 1.00 96.81 87 GLU A C 1
ATOM 670 O O . GLU A 1 87 ? 3.141 2.712 -13.598 1.00 96.81 87 GLU A O 1
ATOM 675 N N . THR A 1 88 ? 4.120 1.398 -12.060 1.00 96.00 88 THR A N 1
ATOM 676 C CA . THR A 1 88 ? 3.663 0.120 -12.626 1.00 96.00 88 THR A CA 1
ATOM 677 C C . THR A 1 88 ? 2.137 0.021 -12.610 1.00 96.00 88 THR A C 1
ATOM 679 O O . THR A 1 88 ? 1.535 -0.312 -13.632 1.00 96.00 88 THR A O 1
ATOM 682 N N . LEU A 1 89 ? 1.496 0.395 -11.499 1.00 96.50 89 LEU A N 1
ATOM 683 C CA . LEU A 1 89 ? 0.036 0.445 -11.390 1.00 96.50 89 LEU A CA 1
ATOM 684 C C . LEU A 1 89 ? -0.580 1.388 -12.428 1.00 96.50 89 LEU A C 1
ATOM 686 O O . LEU A 1 89 ? -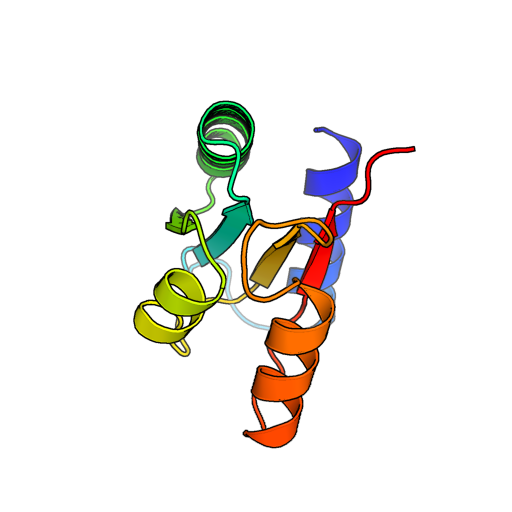1.510 1.003 -13.138 1.00 96.50 89 LEU A O 1
ATOM 690 N N . ARG A 1 90 ? -0.028 2.599 -12.576 1.00 96.25 90 ARG A N 1
ATOM 691 C CA . ARG A 1 90 ? -0.534 3.586 -13.543 1.00 96.25 90 ARG A CA 1
ATOM 692 C C . ARG A 1 90 ? -0.350 3.133 -14.990 1.00 96.25 90 ARG A C 1
ATOM 694 O O . ARG A 1 90 ? -1.261 3.320 -15.793 1.00 96.25 90 ARG A O 1
ATOM 701 N N . LYS A 1 91 ? 0.772 2.486 -15.326 1.00 96.31 91 LYS A N 1
ATOM 702 C CA . LYS A 1 91 ? 0.994 1.891 -16.661 1.00 96.31 91 LYS A CA 1
ATOM 703 C C . LYS A 1 91 ? -0.024 0.800 -16.994 1.00 96.31 91 LYS A C 1
ATOM 705 O O . LYS A 1 91 ? -0.410 0.675 -18.151 1.00 96.31 91 LYS A O 1
ATOM 710 N N . ASN A 1 92 ? -0.490 0.069 -15.985 1.00 94.62 92 ASN A N 1
ATOM 711 C CA . ASN A 1 92 ? -1.507 -0.972 -16.130 1.00 94.62 92 ASN A CA 1
ATOM 712 C C . ASN A 1 92 ? -2.948 -0.429 -16.070 1.00 94.62 92 ASN A C 1
ATOM 714 O O . ASN A 1 92 ? -3.893 -1.209 -16.033 1.00 94.62 92 ASN A O 1
ATOM 718 N N . GLY A 1 93 ? -3.132 0.897 -16.057 1.00 94.19 93 GLY A N 1
ATOM 719 C CA . GLY A 1 93 ? -4.450 1.532 -16.024 1.00 94.19 93 GLY A CA 1
ATOM 720 C C . GLY A 1 93 ? -5.134 1.505 -14.656 1.00 94.19 93 GLY A C 1
ATOM 721 O O . GLY A 1 93 ? -6.285 1.921 -14.554 1.00 94.19 93 GLY A O 1
ATOM 722 N N . ASN A 1 94 ? -4.449 1.058 -13.600 1.00 94.81 94 ASN A N 1
ATOM 723 C CA . ASN A 1 94 ? -5.000 1.083 -12.252 1.00 94.81 94 ASN A CA 1
ATOM 724 C C . ASN A 1 94 ? -4.981 2.526 -11.717 1.00 94.81 94 ASN A C 1
ATOM 726 O O . ASN A 1 94 ? -3.935 3.183 -11.689 1.00 94.81 94 ASN A O 1
ATOM 730 N N . VAL A 1 95 ? -6.146 3.013 -11.286 1.00 93.06 95 VAL A N 1
ATOM 731 C CA . VAL A 1 95 ? -6.375 4.385 -10.805 1.00 93.06 95 VAL A CA 1
ATOM 732 C C . VAL A 1 95 ? -6.607 4.468 -9.297 1.00 93.06 95 VAL A C 1
ATOM 734 O O . VAL A 1 95 ? -7.012 5.524 -8.817 1.00 93.06 95 VAL A O 1
ATOM 737 N N . ILE A 1 96 ? -6.325 3.394 -8.546 1.00 94.50 96 ILE A N 1
ATOM 738 C CA . ILE A 1 96 ? -6.482 3.375 -7.089 1.00 94.50 96 ILE A CA 1
ATOM 739 C C . ILE A 1 96 ? -5.782 4.596 -6.468 1.00 94.50 96 ILE A C 1
ATOM 741 O O . ILE A 1 96 ? -4.636 4.894 -6.846 1.00 94.50 96 ILE A O 1
ATOM 745 N N . PRO A 1 97 ? -6.444 5.335 -5.564 1.00 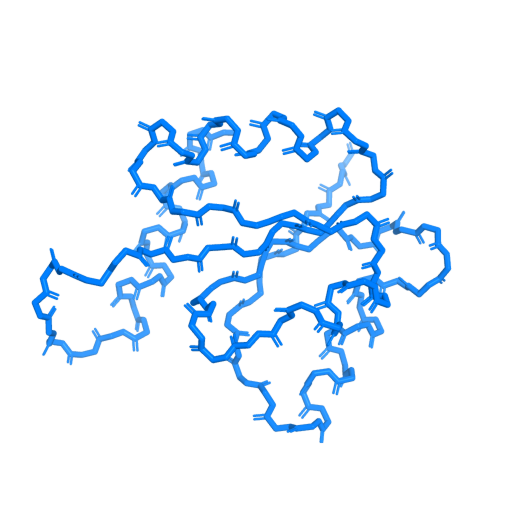93.88 97 PRO A N 1
ATOM 746 C CA . PRO A 1 97 ? -5.809 6.376 -4.769 1.00 93.88 97 PRO A CA 1
ATOM 747 C C . PRO A 1 97 ? -4.592 5.831 -4.011 1.00 93.88 97 PRO A C 1
ATOM 749 O O . PRO A 1 97 ? -4.633 4.729 -3.469 1.00 93.88 97 PRO A O 1
ATOM 752 N N . ILE A 1 98 ? -3.501 6.601 -3.987 1.00 94.88 98 ILE A N 1
ATOM 753 C CA . ILE A 1 98 ? -2.261 6.236 -3.287 1.00 94.88 98 ILE A CA 1
ATOM 754 C C . ILE A 1 98 ? -1.891 7.375 -2.340 1.00 94.88 98 ILE A C 1
ATOM 756 O O . ILE A 1 98 ? -1.752 8.517 -2.783 1.00 94.88 98 ILE A O 1
ATOM 760 N N . ILE A 1 99 ? -1.702 7.058 -1.060 1.00 94.50 99 ILE A N 1
ATOM 761 C CA . ILE A 1 99 ? -1.072 7.931 -0.067 1.00 94.50 99 ILE A CA 1
ATOM 762 C C . ILE A 1 99 ? 0.347 7.421 0.150 1.00 94.50 99 ILE A C 1
ATOM 764 O O . ILE A 1 99 ? 0.541 6.278 0.556 1.00 94.50 99 ILE A O 1
ATOM 768 N N . PHE A 1 100 ? 1.335 8.274 -0.105 1.00 93.81 100 PHE A N 1
ATOM 769 C CA . PHE A 1 100 ? 2.725 7.941 0.183 1.00 93.81 100 PHE A CA 1
ATOM 770 C C . PHE A 1 100 ? 3.051 8.192 1.654 1.00 93.81 100 PHE A C 1
ATOM 772 O O . PHE A 1 100 ? 2.786 9.281 2.171 1.00 93.81 100 PHE A O 1
ATOM 779 N N . LEU A 1 101 ? 3.671 7.209 2.301 1.00 89.00 101 LEU A N 1
ATOM 780 C CA . LEU A 1 101 ? 4.352 7.400 3.572 1.00 89.00 101 LEU A CA 1
ATOM 781 C C . LEU A 1 101 ? 5.766 7.904 3.280 1.00 89.00 101 LEU A C 1
ATOM 783 O O . LEU A 1 101 ? 6.492 7.353 2.458 1.00 89.00 101 LEU A O 1
ATOM 787 N N . THR A 1 102 ? 6.137 9.012 3.915 1.00 79.25 102 THR A N 1
ATOM 788 C CA . THR A 1 102 ? 7.502 9.534 3.855 1.00 79.25 102 THR A CA 1
ATOM 789 C C . THR A 1 102 ? 7.918 9.909 5.265 1.00 79.25 102 THR A C 1
ATOM 791 O O . THR A 1 102 ? 7.274 10.761 5.887 1.00 79.25 102 THR A O 1
ATOM 794 N N . ALA A 1 103 ? 8.996 9.320 5.768 1.00 67.56 103 ALA A N 1
ATOM 795 C CA . ALA A 1 103 ? 9.663 9.852 6.946 1.00 67.56 103 ALA A CA 1
ATOM 796 C C . ALA A 1 103 ? 10.319 11.202 6.603 1.00 67.56 103 ALA A C 1
ATOM 798 O O . ALA A 1 103 ? 10.750 11.430 5.468 1.00 67.56 103 ALA A O 1
ATOM 799 N N . LYS A 1 104 ? 10.390 12.105 7.581 1.00 48.84 104 LYS A N 1
ATOM 800 C CA . LYS A 1 104 ? 11.172 13.340 7.491 1.00 48.84 104 LYS A CA 1
ATOM 801 C C . LYS A 1 104 ? 12.257 13.333 8.552 1.00 48.84 104 LYS A C 1
ATOM 803 O O . LYS A 1 104 ? 11.957 12.842 9.662 1.00 48.84 104 LYS A O 1
#

Secondary structure (DSSP, 8-state):
-HHHHHHHHHHHHHT-SS--S-S--EEEEE-S-HHHHHHHHHHHHHTT-EEEEESSHHHHHHH--TTEEEEEEESS-SSS-HHHHHHHHHHTT----EEEE---